Protein AF-A0A1V0N1K2-F1 (afdb_monomer)

Secondary structure (DSSP, 8-state):
--EEEEGGGS-HHHHHHHHHHHHHHHHHHHHHHT-S-GGGGHHHHHHHHHHHHHHTT-SS-EEEEETTEEEEESSTTS--

Solvent-accessible surface area (backbone atoms only — not comparable to full-atom values): 4743 Å² total; per-residue (Å²): 129,70,46,78,41,58,44,82,80,48,57,70,70,58,36,51,51,50,54,48,39,50,52,51,40,55,50,49,53,57,50,33,77,74,44,97,63,42,75,81,44,48,67,61,46,49,54,33,53,51,49,48,32,60,72,69,69,52,92,67,53,38,36,35,24,55,85,93,41,78,76,45,55,63,66,76,71,78,77,128

pLDDT: mean 90.25, std 12.75, range [33.41, 97.19]

Organism: NCBI:txid74969

Radius of gyration: 12.89 Å; Cα contacts (8 Å, |Δi|>4): 75; chains: 1; bounding box: 31×24×35 Å

Foldseek 3Di:
DAAEAELVPDPPVLSVQLLVLLVVLVVLVVCLVVDPCNVVCVVVNVVSLVSNCVSVVDPGWYFYDHVVRTSDGPVVPPDD

Sequence (80 aa):
MVKAFDINNFNERKQFEIRLQIALLHNTLKIKANSKNPDKYDEYIEERIEKIRALVDTTAKFTITDKDKVIYSSETIKNS

Mean predicted aligned error: 4.28 Å

Structure (mmCIF, N/CA/C/O backbone):
data_AF-A0A1V0N1K2-F1
#
_entry.id   AF-A0A1V0N1K2-F1
#
loop_
_atom_site.group_PDB
_atom_site.id
_atom_site.type_symbol
_atom_site.label_atom_id
_atom_site.label_alt_id
_atom_site.label_comp_id
_atom_site.label_asym_id
_atom_site.label_entity_id
_atom_site.label_seq_id
_atom_site.pdbx_PDB_ins_code
_atom_site.Cartn_x
_atom_site.Cartn_y
_atom_site.Cartn_z
_atom_site.occupancy
_atom_site.B_iso_or_equiv
_atom_site.auth_seq_id
_atom_site.auth_comp_id
_atom_site.auth_asym_id
_atom_site.auth_atom_id
_atom_site.pdbx_PDB_model_num
ATOM 1 N N . MET A 1 1 ? -13.480 -16.002 2.987 1.00 61.28 1 MET A N 1
ATOM 2 C CA . MET A 1 1 ? -13.992 -14.636 3.229 1.00 61.28 1 MET A CA 1
ATOM 3 C C . MET A 1 1 ? -12.870 -13.642 3.007 1.00 61.28 1 MET A C 1
ATOM 5 O O . MET A 1 1 ? -11.786 -13.857 3.537 1.00 61.28 1 MET A O 1
ATOM 9 N N . VAL A 1 2 ? -13.114 -12.601 2.214 1.00 80.31 2 VAL A N 1
ATOM 10 C CA . VAL A 1 2 ? -12.202 -11.458 2.072 1.00 80.31 2 VAL A CA 1
ATOM 11 C C . VAL A 1 2 ? -12.498 -10.500 3.226 1.00 80.31 2 VAL A C 1
ATOM 13 O O . VAL A 1 2 ? -13.656 -10.142 3.428 1.00 80.31 2 VAL A O 1
ATOM 16 N N . LYS A 1 3 ? -11.490 -10.138 4.025 1.00 89.31 3 LYS A N 1
ATOM 17 C CA . LYS A 1 3 ? -11.657 -9.138 5.090 1.00 89.31 3 LYS A CA 1
ATOM 18 C C . LYS A 1 3 ? -11.790 -7.746 4.472 1.00 89.31 3 LYS A C 1
ATOM 20 O O . LYS A 1 3 ? -11.037 -7.418 3.563 1.00 89.31 3 LYS A O 1
ATOM 25 N N . ALA A 1 4 ? -12.697 -6.923 4.978 1.00 92.25 4 ALA A N 1
ATOM 26 C CA . ALA A 1 4 ? -12.815 -5.529 4.565 1.00 92.25 4 ALA A CA 1
ATOM 27 C C . ALA A 1 4 ? -12.366 -4.620 5.712 1.00 92.25 4 ALA A C 1
ATOM 29 O O . ALA A 1 4 ? -12.808 -4.797 6.847 1.00 92.25 4 ALA A O 1
ATOM 30 N N . PHE A 1 5 ? -11.489 -3.665 5.412 1.00 94.44 5 PHE A N 1
ATOM 31 C CA . PHE A 1 5 ? -11.041 -2.644 6.354 1.00 94.44 5 PHE A CA 1
ATOM 32 C C . PHE A 1 5 ? -11.438 -1.263 5.835 1.00 94.44 5 PHE A C 1
ATOM 34 O O . PHE A 1 5 ? -11.003 -0.875 4.754 1.00 94.44 5 PHE A O 1
ATOM 41 N N . ASP A 1 6 ? -12.212 -0.508 6.612 1.00 94.81 6 ASP A N 1
ATOM 42 C CA . ASP A 1 6 ? -12.394 0.924 6.353 1.00 94.81 6 ASP A CA 1
ATOM 43 C C . ASP A 1 6 ? -11.182 1.678 6.901 1.00 94.81 6 ASP A C 1
ATOM 45 O O . ASP A 1 6 ? -10.850 1.572 8.086 1.00 94.81 6 ASP A O 1
ATOM 49 N N . ILE A 1 7 ? -10.508 2.433 6.037 1.00 95.75 7 ILE A N 1
ATOM 50 C CA . ILE A 1 7 ? -9.326 3.199 6.411 1.00 95.75 7 ILE A CA 1
ATOM 51 C C . ILE A 1 7 ? -9.637 4.233 7.494 1.00 95.75 7 ILE A C 1
ATOM 53 O O . ILE A 1 7 ? -8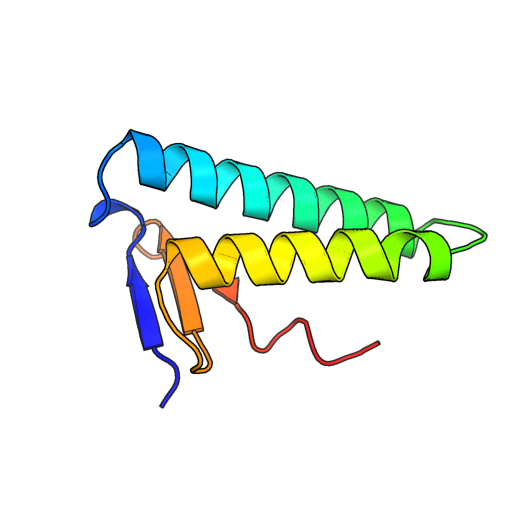.787 4.493 8.341 1.00 95.75 7 ILE A O 1
ATOM 57 N N . ASN A 1 8 ? -10.858 4.766 7.523 1.00 94.81 8 ASN A N 1
ATOM 58 C CA . ASN A 1 8 ? -11.268 5.789 8.482 1.00 94.81 8 ASN A CA 1
ATOM 59 C C . ASN A 1 8 ? -11.356 5.251 9.923 1.00 94.81 8 ASN A C 1
ATOM 61 O O . ASN A 1 8 ? -11.378 6.040 10.864 1.00 94.81 8 ASN A O 1
ATOM 65 N N . ASN A 1 9 ? -11.323 3.925 10.107 1.00 95.38 9 ASN A N 1
ATOM 66 C CA . ASN A 1 9 ? -11.296 3.279 11.422 1.00 95.38 9 ASN A CA 1
ATOM 67 C C . ASN A 1 9 ? -9.883 3.162 12.025 1.00 95.38 9 ASN A C 1
ATOM 69 O O . ASN A 1 9 ? -9.739 2.743 13.174 1.00 95.38 9 ASN A O 1
ATOM 73 N N . PHE A 1 10 ? -8.825 3.497 11.280 1.00 95.31 10 PHE A N 1
ATOM 74 C CA . PHE A 1 10 ? -7.460 3.539 11.814 1.00 95.31 10 PHE A CA 1
ATOM 75 C C . PHE A 1 10 ? -7.118 4.919 12.389 1.00 95.31 10 PHE A C 1
ATOM 77 O O . PHE A 1 10 ? -7.737 5.920 12.041 1.00 95.31 10 PHE A O 1
ATOM 84 N N . ASN A 1 11 ? -6.084 5.001 13.232 1.00 96.44 11 ASN A N 1
ATOM 85 C CA . ASN A 1 11 ? -5.542 6.294 13.661 1.00 96.44 11 ASN A CA 1
ATOM 86 C C . ASN A 1 11 ? -4.894 7.050 12.485 1.00 96.44 11 ASN A C 1
ATOM 88 O O . ASN A 1 11 ? -4.428 6.431 11.529 1.00 96.44 11 ASN A O 1
ATOM 92 N N . GLU A 1 12 ? -4.827 8.380 12.572 1.00 95.94 12 GLU A N 1
ATOM 93 C CA . GLU A 1 12 ? -4.353 9.260 11.491 1.00 95.94 12 GLU A CA 1
ATOM 94 C C . GLU A 1 12 ? -2.979 8.856 10.937 1.00 95.94 12 GLU A C 1
ATOM 96 O O . GLU A 1 12 ? -2.781 8.787 9.721 1.00 95.94 12 GLU A O 1
ATOM 101 N N . ARG A 1 13 ? -2.038 8.501 11.820 1.00 95.88 13 ARG A N 1
ATOM 102 C CA . ARG A 1 13 ? -0.700 8.061 11.413 1.00 95.88 13 ARG A CA 1
ATOM 103 C C . ARG A 1 13 ? -0.765 6.821 10.522 1.00 95.88 13 ARG A C 1
ATOM 105 O O . ARG A 1 13 ? -0.144 6.781 9.461 1.00 95.88 13 ARG A O 1
ATOM 112 N N . LYS A 1 14 ? -1.542 5.827 10.939 1.00 96.19 14 LYS A N 1
ATOM 113 C CA . LYS A 1 14 ? -1.739 4.571 10.219 1.00 96.19 14 LYS A CA 1
ATOM 114 C C . LYS A 1 14 ? -2.534 4.778 8.928 1.00 96.19 14 LYS A C 1
ATOM 116 O O . LYS A 1 14 ? -2.200 4.169 7.916 1.00 96.19 14 LYS A O 1
ATOM 121 N N . GLN A 1 15 ? -3.522 5.677 8.921 1.00 96.62 15 GLN A N 1
ATOM 122 C CA . GLN A 1 15 ? -4.224 6.078 7.697 1.00 96.62 15 GLN A CA 1
ATOM 123 C C . GLN A 1 15 ? -3.254 6.638 6.656 1.00 96.62 15 GLN A C 1
ATOM 125 O O . GLN A 1 15 ? -3.267 6.211 5.500 1.00 96.62 15 GLN A O 1
ATOM 130 N N . PHE A 1 16 ? -2.395 7.572 7.070 1.00 96.88 16 PHE A N 1
ATOM 131 C CA . PHE A 1 16 ? -1.386 8.165 6.201 1.00 96.88 16 PHE A CA 1
ATOM 132 C C . PHE A 1 16 ? -0.431 7.107 5.640 1.00 96.88 16 PHE A C 1
ATOM 134 O O . PHE A 1 16 ? -0.225 7.047 4.429 1.00 96.88 16 PHE A O 1
ATOM 141 N N . GLU A 1 17 ? 0.118 6.242 6.497 1.00 97.19 17 GLU A N 1
ATOM 142 C CA . GLU A 1 17 ? 1.047 5.189 6.074 1.00 97.19 17 GLU A CA 1
ATOM 143 C C . GLU A 1 17 ? 0.411 4.225 5.068 1.00 97.19 17 GLU A C 1
ATOM 145 O O . GLU A 1 17 ? 1.021 3.934 4.039 1.00 97.19 17 GLU A O 1
ATOM 150 N N . ILE A 1 18 ? -0.829 3.784 5.305 1.00 96.50 18 ILE A N 1
ATOM 151 C CA . ILE A 1 18 ? -1.562 2.912 4.378 1.00 96.50 18 ILE A CA 1
ATOM 152 C C . ILE A 1 18 ? -1.744 3.603 3.019 1.00 96.50 18 ILE A C 1
ATOM 154 O O . ILE A 1 18 ? -1.413 3.019 1.985 1.00 96.50 18 ILE A O 1
ATOM 158 N N . ARG A 1 19 ? -2.218 4.857 3.002 1.00 96.50 19 ARG A N 1
ATOM 159 C CA . ARG A 1 19 ? -2.402 5.627 1.756 1.00 96.50 19 ARG A CA 1
ATOM 160 C C . ARG A 1 19 ? -1.085 5.807 1.007 1.00 96.50 19 ARG A C 1
ATOM 162 O O . ARG A 1 19 ? -1.062 5.661 -0.213 1.00 96.50 19 ARG A O 1
ATOM 169 N N . LEU A 1 20 ? 0.002 6.079 1.729 1.00 97.06 20 LEU A N 1
ATOM 170 C CA . LEU A 1 20 ? 1.337 6.223 1.160 1.00 97.06 20 LEU A CA 1
ATOM 171 C C . LEU A 1 20 ? 1.798 4.926 0.486 1.00 97.06 20 LEU A C 1
ATOM 173 O O . LEU A 1 20 ? 2.203 4.963 -0.674 1.00 97.06 20 LEU A O 1
ATOM 177 N N . GLN A 1 21 ? 1.707 3.780 1.169 1.00 96.94 21 GLN A N 1
ATOM 178 C CA . GLN A 1 21 ? 2.132 2.503 0.583 1.00 96.94 21 GLN A CA 1
ATOM 179 C C . GLN A 1 21 ? 1.293 2.130 -0.649 1.00 96.94 21 GLN A C 1
ATOM 181 O O . GLN A 1 21 ? 1.853 1.697 -1.655 1.00 96.94 21 GLN A O 1
ATOM 186 N N . ILE A 1 22 ? -0.025 2.363 -0.614 1.00 96.12 22 ILE A N 1
ATOM 187 C CA . ILE A 1 22 ? -0.914 2.142 -1.767 1.00 96.12 22 ILE A CA 1
A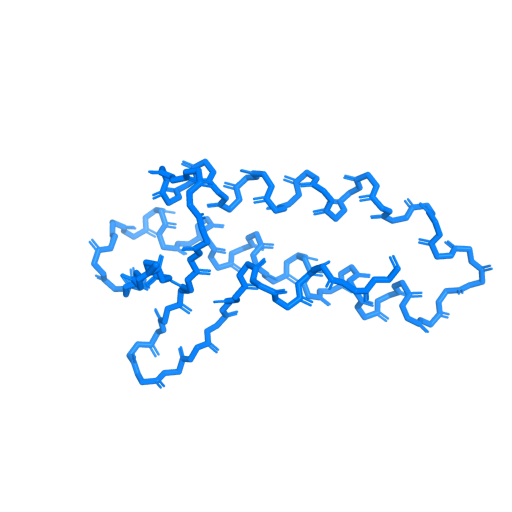TOM 188 C C . ILE A 1 22 ? -0.530 3.053 -2.942 1.00 96.12 22 ILE A C 1
ATOM 190 O O . ILE A 1 22 ? -0.451 2.595 -4.081 1.00 96.12 22 ILE A O 1
ATOM 194 N N . ALA A 1 23 ? -0.262 4.337 -2.686 1.00 96.25 23 ALA A N 1
ATOM 195 C CA . ALA A 1 23 ? 0.131 5.285 -3.727 1.00 96.25 23 ALA A CA 1
ATOM 196 C C . ALA A 1 23 ? 1.467 4.899 -4.381 1.00 96.25 23 ALA A C 1
ATOM 198 O O . ALA A 1 23 ? 1.572 4.917 -5.609 1.00 96.25 23 ALA A O 1
ATOM 199 N N . LEU A 1 24 ? 2.459 4.501 -3.577 1.00 96.25 24 LEU A N 1
ATOM 200 C CA . LEU A 1 24 ? 3.751 4.011 -4.064 1.00 96.25 24 LEU A CA 1
ATOM 201 C C . LEU A 1 24 ? 3.582 2.755 -4.920 1.00 96.25 24 LEU A C 1
ATOM 203 O O . LEU A 1 24 ? 4.119 2.696 -6.022 1.00 96.25 24 LEU A O 1
ATOM 207 N N . LEU A 1 25 ? 2.787 1.790 -4.454 1.00 95.81 25 LEU A N 1
ATOM 208 C CA . LEU A 1 25 ? 2.490 0.570 -5.199 1.00 95.81 25 LEU A CA 1
ATOM 209 C C . LEU A 1 25 ? 1.836 0.879 -6.553 1.00 95.81 25 LEU A C 1
ATOM 211 O O . LEU A 1 25 ? 2.312 0.415 -7.586 1.00 95.81 25 LEU A O 1
ATOM 215 N N . HIS A 1 26 ? 0.778 1.694 -6.572 1.00 94.88 26 HIS A N 1
ATOM 216 C CA . HIS A 1 26 ? 0.102 2.072 -7.815 1.00 94.88 26 HIS A CA 1
ATOM 217 C C . HIS A 1 26 ? 1.030 2.810 -8.782 1.00 94.88 26 HIS A C 1
ATOM 219 O O . HIS A 1 26 ? 0.946 2.597 -9.992 1.00 94.88 26 HIS A O 1
ATOM 225 N N . ASN A 1 27 ? 1.914 3.668 -8.271 1.00 95.44 27 ASN A N 1
ATOM 226 C CA . ASN A 1 27 ? 2.899 4.346 -9.101 1.00 95.44 27 ASN A CA 1
ATOM 227 C C . ASN A 1 27 ? 3.882 3.344 -9.72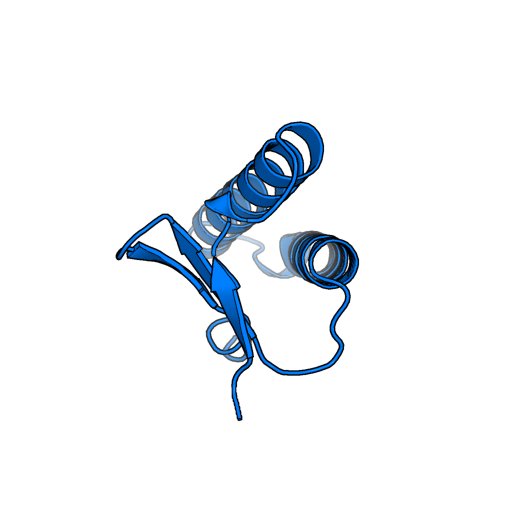3 1.00 95.44 27 ASN A C 1
ATOM 229 O O . ASN A 1 27 ? 4.084 3.355 -10.935 1.00 95.44 27 ASN A O 1
ATOM 233 N N . THR A 1 28 ? 4.428 2.427 -8.923 1.00 94.25 28 THR A N 1
ATOM 234 C CA . THR A 1 28 ? 5.345 1.394 -9.415 1.00 94.25 28 THR A CA 1
ATOM 235 C C . THR A 1 28 ? 4.684 0.480 -10.442 1.00 94.25 28 THR A C 1
ATOM 237 O O . THR A 1 28 ? 5.288 0.213 -11.474 1.00 94.25 28 THR A O 1
ATOM 240 N N . LEU A 1 29 ? 3.431 0.065 -10.234 1.00 93.31 29 LEU A N 1
ATOM 241 C CA . LEU A 1 29 ? 2.686 -0.736 -11.213 1.00 93.31 29 LEU A CA 1
ATOM 242 C C . LEU A 1 29 ? 2.504 0.006 -12.547 1.00 93.31 29 LEU A C 1
ATOM 244 O O . LEU A 1 29 ? 2.692 -0.581 -13.611 1.00 93.31 29 LEU A O 1
ATOM 248 N N . LYS A 1 30 ? 2.205 1.313 -12.506 1.00 94.62 30 LYS A N 1
ATOM 249 C CA . LYS A 1 30 ? 2.118 2.151 -13.715 1.00 94.62 30 LYS A CA 1
ATOM 250 C C . LYS A 1 30 ? 3.458 2.270 -14.440 1.00 94.62 30 LYS A C 1
ATOM 252 O O . LYS A 1 30 ? 3.487 2.226 -15.669 1.00 94.62 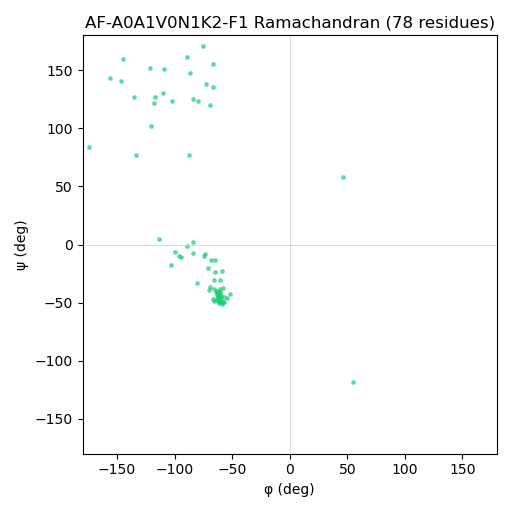30 LYS A O 1
ATOM 257 N N . ILE A 1 31 ? 4.555 2.421 -13.697 1.00 94.19 31 ILE A N 1
ATOM 258 C CA . ILE A 1 31 ? 5.909 2.477 -14.265 1.00 94.19 31 ILE A CA 1
ATOM 259 C C . ILE A 1 31 ? 6.276 1.121 -14.880 1.00 94.19 31 ILE A C 1
ATOM 261 O O . ILE A 1 31 ? 6.711 1.083 -16.029 1.00 94.19 31 ILE A O 1
ATOM 265 N N . LYS A 1 32 ? 6.040 0.014 -14.161 1.00 93.69 32 LYS A N 1
ATOM 266 C CA . LYS A 1 32 ? 6.288 -1.358 -14.627 1.00 93.69 32 LYS A CA 1
ATOM 267 C C . LYS A 1 32 ? 5.583 -1.626 -15.957 1.00 93.69 32 LYS A C 1
ATOM 269 O O . LYS A 1 32 ? 6.228 -2.103 -16.883 1.00 93.69 32 LYS A O 1
ATOM 274 N N . ALA A 1 33 ? 4.310 -1.241 -16.078 1.00 93.44 33 ALA A N 1
ATOM 275 C 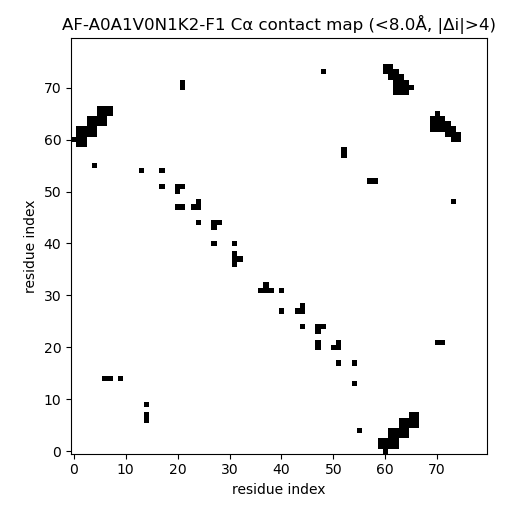CA . ALA A 1 33 ? 3.511 -1.436 -17.291 1.00 93.44 33 ALA A CA 1
ATOM 276 C C . ALA A 1 33 ? 4.091 -0.763 -18.551 1.00 93.44 33 ALA A C 1
ATOM 278 O O . ALA A 1 33 ? 3.779 -1.182 -19.660 1.00 93.44 33 ALA A O 1
ATOM 279 N N . ASN A 1 34 ? 4.933 0.265 -18.394 1.00 93.69 34 ASN A N 1
ATOM 280 C CA . ASN A 1 34 ? 5.548 1.007 -19.499 1.00 93.69 34 ASN A CA 1
ATOM 281 C C . ASN A 1 34 ? 7.076 0.824 -19.569 1.00 93.69 34 ASN A C 1
ATOM 283 O O . ASN A 1 34 ? 7.748 1.492 -20.358 1.00 93.69 34 ASN A O 1
ATOM 287 N N . SER A 1 35 ? 7.654 -0.034 -18.725 1.00 92.50 35 SER A N 1
ATOM 288 C CA . SER A 1 35 ? 9.102 -0.206 -18.642 1.00 92.50 35 SER A CA 1
ATOM 289 C C . SER A 1 35 ? 9.613 -1.232 -19.648 1.00 92.50 35 SER A C 1
ATOM 291 O O . SER A 1 35 ? 8.971 -2.240 -19.922 1.00 92.50 35 SER A O 1
ATOM 293 N N . LYS A 1 36 ? 10.838 -1.014 -20.137 1.00 93.56 36 LYS A N 1
ATOM 294 C CA . LYS A 1 36 ? 11.577 -2.002 -20.939 1.00 93.56 36 LYS A CA 1
ATOM 295 C C . LYS A 1 36 ? 12.068 -3.198 -20.114 1.00 93.56 36 LYS A C 1
ATOM 297 O O . LYS A 1 36 ? 12.400 -4.219 -20.694 1.00 93.56 36 LYS A O 1
ATOM 302 N N . ASN A 1 37 ? 12.156 -3.050 -18.789 1.00 93.44 37 ASN A N 1
ATOM 303 C CA . ASN A 1 37 ? 12.609 -4.087 -17.858 1.00 93.44 37 ASN A CA 1
ATOM 304 C C . ASN A 1 37 ? 11.636 -4.162 -16.664 1.00 93.44 37 ASN A C 1
ATOM 306 O O . ASN A 1 37 ? 11.936 -3.596 -15.608 1.00 93.44 37 ASN A O 1
ATOM 310 N N . PRO A 1 38 ? 10.453 -4.775 -16.834 1.00 89.44 38 PRO A N 1
ATOM 311 C CA . PRO A 1 38 ? 9.405 -4.801 -15.812 1.00 89.44 38 PRO A CA 1
ATOM 312 C C . PRO A 1 38 ? 9.791 -5.597 -14.554 1.00 89.44 38 PRO A C 1
ATOM 314 O O . PRO A 1 38 ? 9.382 -5.223 -13.458 1.00 89.44 38 PRO A O 1
ATOM 317 N N . ASP A 1 39 ? 10.626 -6.625 -14.689 1.00 92.50 39 ASP A N 1
ATOM 318 C CA . ASP A 1 39 ? 10.982 -7.539 -13.589 1.00 92.50 39 ASP A CA 1
ATOM 319 C C . ASP A 1 39 ? 11.760 -6.838 -12.462 1.00 92.50 39 ASP A C 1
ATOM 321 O O . ASP A 1 39 ? 11.721 -7.233 -11.301 1.00 92.50 39 ASP A O 1
ATOM 325 N N . LYS A 1 40 ? 12.427 -5.717 -12.772 1.00 93.06 40 LYS A N 1
ATOM 326 C CA . LYS A 1 40 ? 13.180 -4.920 -11.785 1.00 93.06 40 LYS A CA 1
ATOM 327 C C . LYS A 1 40 ? 12.301 -4.287 -10.704 1.00 93.06 40 LYS A C 1
ATOM 329 O O . LYS A 1 40 ? 12.830 -3.754 -9.733 1.00 93.06 40 LYS A O 1
ATOM 334 N N . TYR A 1 41 ? 10.984 -4.273 -10.897 1.00 93.69 41 TYR A N 1
ATOM 335 C CA . TYR A 1 41 ? 10.041 -3.681 -9.955 1.00 93.69 41 TYR A CA 1
ATOM 336 C C . TYR A 1 41 ? 9.364 -4.716 -9.056 1.00 93.69 41 TYR A C 1
ATOM 338 O O . TYR A 1 41 ? 8.650 -4.307 -8.143 1.00 93.69 41 TYR A O 1
ATOM 346 N N . ASP A 1 42 ? 9.575 -6.012 -9.291 1.00 92.06 42 ASP A N 1
ATOM 347 C CA . ASP A 1 42 ? 8.838 -7.080 -8.609 1.00 92.06 42 ASP A CA 1
ATOM 348 C C . ASP A 1 42 ? 9.139 -7.116 -7.117 1.00 92.06 42 ASP A C 1
ATOM 350 O O . ASP A 1 42 ? 8.214 -7.021 -6.315 1.00 92.06 42 ASP A O 1
ATOM 354 N N . GLU A 1 43 ? 10.419 -7.088 -6.744 1.00 94.12 43 GLU A N 1
ATOM 355 C CA . GLU A 1 43 ? 10.844 -7.012 -5.342 1.00 94.12 43 GLU A CA 1
ATOM 356 C C . GLU A 1 43 ? 10.248 -5.779 -4.643 1.00 94.12 43 GLU A C 1
ATOM 358 O O . GLU A 1 43 ? 9.657 -5.872 -3.569 1.00 94.12 43 GLU A O 1
ATOM 363 N N . TYR A 1 44 ? 10.295 -4.610 -5.295 1.00 93.81 44 TYR A N 1
ATOM 364 C CA . TYR A 1 44 ? 9.704 -3.394 -4.734 1.00 93.81 44 TYR A CA 1
ATOM 365 C C . TYR A 1 44 ? 8.185 -3.522 -4.562 1.00 93.81 44 TYR A C 1
ATOM 367 O O . TYR A 1 44 ? 7.637 -3.043 -3.570 1.00 93.81 44 TYR A O 1
ATOM 375 N N . ILE A 1 45 ? 7.485 -4.128 -5.525 1.00 94.00 45 ILE A N 1
ATOM 376 C CA . ILE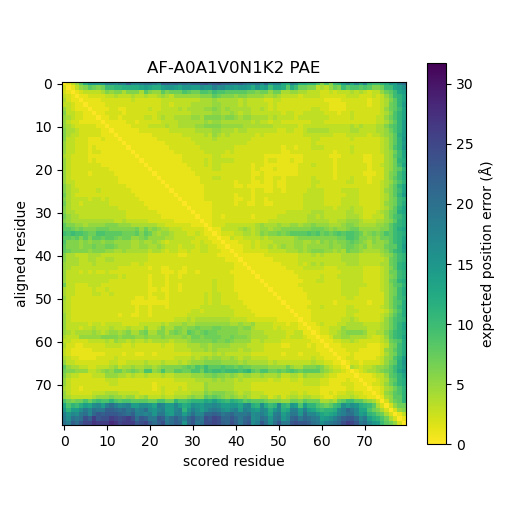 A 1 45 ? 6.038 -4.368 -5.461 1.00 94.00 45 ILE A CA 1
ATOM 377 C C . ILE A 1 45 ? 5.713 -5.292 -4.285 1.00 94.00 45 ILE A C 1
ATOM 379 O O . ILE A 1 45 ? 4.841 -4.950 -3.480 1.00 94.00 45 ILE A O 1
ATOM 383 N N . GLU A 1 46 ? 6.431 -6.407 -4.155 1.00 93.56 46 GLU A N 1
ATOM 384 C CA . GLU A 1 46 ? 6.274 -7.370 -3.064 1.00 93.56 46 GLU A CA 1
ATOM 385 C C . GLU A 1 46 ? 6.461 -6.698 -1.702 1.00 93.56 46 GLU A C 1
ATOM 387 O O . GLU A 1 46 ? 5.558 -6.755 -0.864 1.00 93.56 46 GLU A O 1
ATOM 392 N N . GLU A 1 47 ? 7.535 -5.924 -1.516 1.00 94.81 47 GLU A N 1
ATOM 393 C CA . GLU A 1 47 ? 7.754 -5.195 -0.267 1.00 94.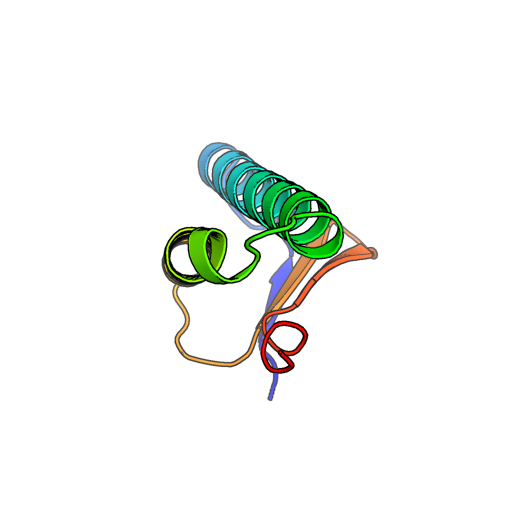81 47 GLU A CA 1
ATOM 394 C C . GLU A 1 47 ? 6.601 -4.233 0.077 1.00 94.81 47 GLU A C 1
ATOM 396 O O . GLU A 1 47 ? 6.293 -4.003 1.251 1.00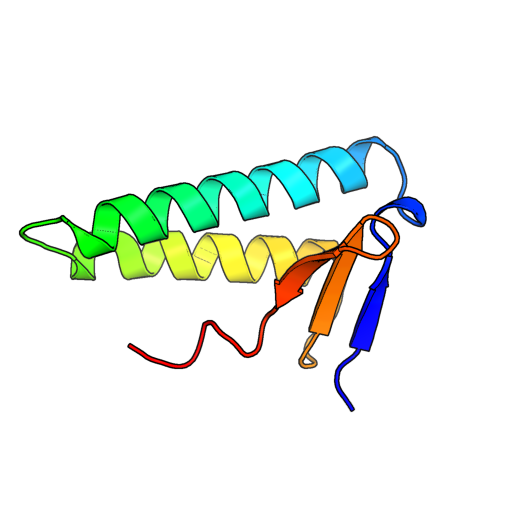 94.81 47 GLU A O 1
ATOM 401 N N . ARG A 1 48 ? 5.988 -3.566 -0.917 1.00 95.12 48 ARG A N 1
ATOM 402 C CA . ARG A 1 48 ? 4.856 -2.655 -0.650 1.00 95.12 48 ARG A CA 1
ATOM 403 C C . ARG A 1 48 ? 3.613 -3.433 -0.234 1.00 95.12 48 ARG A C 1
ATOM 405 O O . ARG A 1 48 ? 2.923 -2.994 0.685 1.00 95.12 48 ARG A O 1
ATOM 412 N N . ILE A 1 49 ? 3.350 -4.585 -0.848 1.00 93.94 49 ILE A N 1
ATOM 413 C CA . ILE A 1 49 ? 2.240 -5.469 -0.466 1.00 93.94 49 ILE A CA 1
ATOM 414 C C . ILE A 1 49 ? 2.425 -5.968 0.967 1.00 93.94 49 ILE A C 1
ATOM 416 O O . ILE A 1 49 ? 1.480 -5.914 1.758 1.00 93.94 49 ILE A O 1
ATOM 420 N N . GLU A 1 50 ? 3.632 -6.407 1.322 1.00 94.25 50 GLU A N 1
ATOM 421 C CA . GLU A 1 50 ? 3.956 -6.868 2.673 1.00 94.25 50 GLU A CA 1
ATOM 422 C C . GLU A 1 50 ? 3.792 -5.762 3.714 1.00 94.25 50 GLU A C 1
ATOM 424 O O . GLU A 1 50 ? 3.170 -5.983 4.753 1.00 94.25 50 GLU A O 1
ATOM 429 N N . LYS A 1 51 ? 4.246 -4.538 3.418 1.00 95.75 51 LYS A N 1
ATOM 430 C CA . LYS A 1 51 ? 4.031 -3.384 4.306 1.00 95.75 51 LYS A CA 1
ATOM 431 C C . LYS A 1 51 ? 2.550 -3.077 4.507 1.00 95.75 51 LYS A C 1
ATOM 433 O O . LYS A 1 51 ? 2.127 -2.880 5.642 1.00 95.75 51 LYS A O 1
ATOM 438 N N . ILE A 1 52 ? 1.744 -3.068 3.440 1.00 95.44 52 ILE A N 1
ATOM 439 C CA . ILE A 1 52 ? 0.288 -2.860 3.556 1.00 95.44 52 ILE A CA 1
ATOM 440 C C . ILE A 1 52 ? -0.325 -3.964 4.422 1.00 95.44 52 ILE A C 1
ATOM 442 O O . ILE A 1 52 ? -1.129 -3.677 5.306 1.00 95.44 52 ILE A O 1
ATOM 446 N N . ARG A 1 53 ? 0.086 -5.216 4.205 1.00 94.69 53 ARG A N 1
ATOM 447 C CA . ARG A 1 53 ? -0.371 -6.379 4.966 1.00 94.69 53 ARG A CA 1
ATOM 448 C C . ARG A 1 53 ? -0.032 -6.279 6.456 1.00 94.69 53 ARG A C 1
ATOM 450 O O . ARG A 1 53 ? -0.897 -6.561 7.282 1.00 94.69 53 ARG A O 1
ATOM 457 N N . ALA A 1 54 ? 1.188 -5.864 6.787 1.00 95.25 54 ALA A N 1
ATOM 458 C CA . ALA A 1 54 ? 1.630 -5.666 8.163 1.00 95.25 54 ALA A CA 1
ATOM 459 C C . ALA A 1 54 ? 0.859 -4.522 8.837 1.00 95.25 54 ALA A C 1
ATOM 461 O O . ALA A 1 54 ? 0.452 -4.641 9.989 1.00 95.25 54 ALA A O 1
ATOM 462 N N . LEU A 1 55 ? 0.573 -3.444 8.097 1.00 95.06 55 LEU A N 1
ATOM 463 C CA . LEU A 1 55 ? -0.245 -2.341 8.596 1.00 95.06 55 LEU A CA 1
ATOM 464 C C . LEU A 1 55 ? -1.661 -2.812 8.945 1.00 95.06 55 LEU A C 1
ATOM 466 O O . LEU A 1 55 ? -2.156 -2.476 10.014 1.00 95.06 55 LEU A O 1
ATOM 470 N N . VAL A 1 56 ? -2.325 -3.614 8.114 1.00 94.38 56 VAL A N 1
ATOM 471 C CA . VAL A 1 56 ? -3.684 -4.110 8.423 1.00 94.38 56 VAL A CA 1
ATOM 472 C C . VAL A 1 56 ? -3.716 -5.366 9.306 1.00 94.38 56 VAL A C 1
ATOM 474 O O . VAL A 1 56 ? -4.801 -5.866 9.591 1.00 94.38 56 VAL A O 1
ATOM 477 N N . ASP A 1 57 ? -2.550 -5.858 9.733 1.00 93.88 57 ASP A N 1
ATOM 478 C CA . ASP A 1 57 ? -2.364 -7.040 10.583 1.00 93.88 57 ASP A CA 1
ATOM 479 C C . ASP A 1 57 ? -3.204 -8.248 10.135 1.00 93.88 57 ASP A C 1
ATOM 481 O O . ASP A 1 57 ? -4.082 -8.765 10.835 1.00 93.88 57 ASP A O 1
ATOM 485 N N . THR A 1 58 ? -3.008 -8.681 8.887 1.00 90.69 58 THR A N 1
ATOM 486 C CA . THR A 1 58 ? -3.719 -9.865 8.407 1.00 90.69 58 THR A CA 1
ATOM 487 C C . THR A 1 58 ? -2.943 -10.715 7.416 1.00 90.69 58 THR A C 1
ATOM 489 O O . THR A 1 58 ? -2.315 -10.226 6.491 1.00 90.69 58 THR A O 1
ATOM 492 N N . THR A 1 59 ? -3.055 -12.034 7.534 1.00 86.94 59 THR A N 1
ATOM 493 C CA . THR A 1 59 ? -2.537 -13.000 6.550 1.00 86.94 59 THR A CA 1
ATOM 494 C C . THR A 1 59 ? -3.597 -13.433 5.529 1.00 86.94 59 THR A C 1
ATOM 496 O O . THR A 1 59 ? -3.271 -14.011 4.495 1.00 86.94 59 THR A O 1
ATOM 499 N N . ALA A 1 60 ? -4.871 -13.095 5.760 1.00 88.81 60 ALA A N 1
ATOM 500 C CA . ALA A 1 60 ? -5.970 -13.401 4.848 1.00 88.81 60 ALA A CA 1
ATOM 501 C C . ALA A 1 60 ? -5.977 -12.476 3.617 1.00 88.81 60 ALA A C 1
ATOM 503 O O . ALA A 1 60 ? -5.248 -11.487 3.547 1.00 88.81 60 ALA A O 1
ATOM 504 N N . LYS A 1 61 ? -6.823 -12.794 2.634 1.00 90.88 61 LYS A N 1
ATOM 505 C CA . LYS A 1 61 ? -7.206 -11.848 1.578 1.00 90.88 61 LYS A CA 1
ATOM 506 C C . LYS A 1 61 ? -8.023 -10.710 2.191 1.00 90.88 61 LYS A C 1
ATOM 508 O O . LYS A 1 61 ? -8.922 -10.962 2.996 1.00 90.88 61 LYS A O 1
ATOM 513 N N . PHE A 1 62 ? -7.723 -9.481 1.796 1.00 93.69 62 PHE A N 1
ATOM 514 C CA . PHE A 1 62 ? -8.391 -8.277 2.269 1.00 93.69 62 PHE A CA 1
ATOM 515 C C . PHE A 1 62 ? -8.541 -7.180 1.207 1.00 93.69 62 PHE A C 1
ATOM 517 O O . PHE A 1 62 ? -7.792 -7.139 0.222 1.00 93.69 62 PHE A O 1
ATOM 524 N N . THR A 1 63 ? -9.481 -6.274 1.460 1.00 95.12 63 THR A N 1
ATOM 525 C CA . THR A 1 63 ? -9.671 -4.994 0.774 1.00 95.12 63 THR A CA 1
ATOM 526 C C . THR A 1 63 ? -9.581 -3.843 1.770 1.00 95.12 63 THR A C 1
ATOM 528 O O . THR A 1 63 ? -9.873 -4.005 2.958 1.00 95.12 63 THR A O 1
ATOM 531 N N . ILE A 1 64 ? -9.161 -2.676 1.282 1.00 95.44 64 ILE A N 1
ATOM 532 C CA . ILE A 1 64 ? -9.187 -1.425 2.041 1.00 95.44 64 ILE A CA 1
ATOM 533 C C . ILE A 1 64 ? -10.125 -0.463 1.320 1.00 95.44 64 ILE A C 1
ATOM 535 O O . ILE A 1 64 ? -9.964 -0.221 0.117 1.00 95.44 64 ILE A O 1
ATOM 539 N N . THR A 1 65 ? -11.095 0.072 2.052 1.00 96.12 65 THR A N 1
ATOM 540 C CA . THR A 1 65 ? -12.047 1.070 1.569 1.00 96.12 65 THR A CA 1
ATOM 541 C C . THR A 1 65 ? -11.773 2.430 2.192 1.00 96.12 65 THR A C 1
ATOM 543 O O . THR A 1 65 ? -11.251 2.541 3.297 1.00 96.12 65 THR A O 1
ATOM 546 N N . ASP A 1 66 ? -12.113 3.474 1.454 1.00 92.88 66 ASP A N 1
ATOM 547 C CA . ASP A 1 66 ? -12.236 4.837 1.941 1.00 92.88 66 ASP A CA 1
ATOM 548 C C . ASP A 1 66 ? -13.673 5.279 1.683 1.00 92.88 66 ASP A C 1
ATOM 550 O O . ASP A 1 66 ? -14.044 5.550 0.535 1.00 92.88 66 ASP A O 1
ATOM 554 N N . LYS A 1 67 ? -14.494 5.259 2.742 1.00 88.94 67 LYS A N 1
ATOM 555 C CA . LYS A 1 67 ? -15.957 5.352 2.641 1.00 88.94 67 LYS A CA 1
ATOM 556 C C . LYS A 1 67 ? -16.476 4.248 1.706 1.00 88.94 67 LYS A C 1
ATOM 558 O O . LYS A 1 67 ? -16.211 3.071 1.942 1.00 88.94 67 LYS A O 1
ATOM 563 N N . ASP A 1 68 ? -17.113 4.622 0.600 1.00 88.44 68 ASP A N 1
ATOM 564 C CA . ASP A 1 68 ? -17.692 3.695 -0.378 1.00 88.44 68 ASP A CA 1
ATOM 565 C C . ASP A 1 68 ? -16.712 3.274 -1.488 1.00 88.44 68 ASP A C 1
ATOM 567 O O . ASP A 1 68 ? -17.060 2.498 -2.380 1.00 88.44 68 ASP A O 1
ATOM 571 N N . LYS A 1 69 ? -15.474 3.785 -1.477 1.00 93.00 69 LYS A N 1
ATOM 572 C CA . LYS A 1 69 ? -14.494 3.532 -2.537 1.00 93.00 69 LYS A CA 1
ATOM 573 C C . LYS A 1 69 ? -13.465 2.496 -2.108 1.00 93.00 69 LYS A C 1
ATOM 575 O O . LYS A 1 69 ? -12.716 2.716 -1.163 1.00 93.00 69 LYS A O 1
ATOM 580 N N . VAL A 1 70 ? -13.328 1.409 -2.866 1.00 93.38 70 VAL A N 1
ATOM 581 C CA . VAL A 1 70 ? -12.184 0.496 -2.718 1.00 93.38 70 VAL A CA 1
ATOM 582 C C . VAL A 1 70 ? -10.918 1.207 -3.195 1.00 93.38 70 VAL A C 1
ATOM 584 O O . VAL A 1 70 ? -10.824 1.618 -4.352 1.00 93.38 70 VAL A O 1
ATOM 587 N N . ILE A 1 71 ? -9.941 1.355 -2.301 1.00 94.62 71 ILE A N 1
ATOM 588 C CA . ILE A 1 71 ? -8.640 1.966 -2.610 1.00 94.62 71 ILE A CA 1
ATOM 589 C C . ILE A 1 71 ? -7.529 0.928 -2.778 1.00 94.62 71 ILE A C 1
ATOM 591 O O . ILE A 1 71 ? -6.502 1.239 -3.374 1.00 94.62 71 ILE A O 1
ATOM 595 N N . TYR A 1 72 ? -7.735 -0.298 -2.287 1.00 94.75 72 TYR A N 1
ATOM 596 C CA . TYR A 1 72 ? -6.802 -1.410 -2.445 1.00 94.75 72 TYR A CA 1
ATOM 597 C C . TYR A 1 72 ? -7.514 -2.762 -2.332 1.00 94.75 72 TYR A C 1
ATOM 599 O O . TYR A 1 72 ? -8.407 -2.936 -1.501 1.00 94.75 72 TYR A O 1
ATOM 607 N N . SER A 1 73 ? -7.072 -3.736 -3.128 1.00 93.06 73 SER A N 1
ATOM 608 C CA . SER A 1 73 ? -7.473 -5.139 -3.017 1.00 93.06 73 SER A CA 1
ATOM 609 C C . SER A 1 73 ? -6.250 -6.041 -3.138 1.00 93.06 73 SER A C 1
ATOM 611 O O . SER A 1 73 ? -5.499 -5.959 -4.107 1.00 93.06 73 SER A O 1
ATOM 613 N N . SER A 1 74 ? -6.072 -6.935 -2.166 1.00 88.31 74 SER A N 1
ATOM 614 C CA . SER A 1 74 ? -4.998 -7.940 -2.196 1.00 88.31 74 SER A CA 1
ATOM 615 C C . SER A 1 74 ? -5.257 -9.091 -3.176 1.00 88.31 74 SER A C 1
ATOM 617 O O . SER A 1 74 ? -4.361 -9.898 -3.411 1.00 88.31 74 SER A O 1
ATOM 619 N N . GLU A 1 75 ? -6.462 -9.197 -3.747 1.00 79.25 75 GLU A N 1
ATOM 620 C CA . GLU A 1 75 ? -6.772 -10.226 -4.749 1.00 79.25 75 GLU A CA 1
ATOM 621 C C . GLU A 1 75 ? -6.268 -9.850 -6.141 1.00 79.25 75 GLU A C 1
ATOM 623 O O . GLU A 1 75 ? -5.829 -10.721 -6.885 1.00 79.25 75 GLU A O 1
ATOM 628 N N . THR A 1 76 ? -6.274 -8.559 -6.474 1.00 62.62 76 THR A N 1
ATOM 629 C CA . THR A 1 76 ? -5.968 -8.071 -7.825 1.00 62.62 76 THR A CA 1
ATOM 630 C C . THR A 1 76 ? -4.479 -8.150 -8.176 1.00 62.62 76 THR A C 1
ATOM 632 O O . THR A 1 76 ? -4.115 -7.912 -9.320 1.00 62.62 76 THR A O 1
ATOM 635 N N . ILE A 1 77 ? -3.609 -8.484 -7.217 1.00 59.06 77 ILE A N 1
ATOM 636 C CA . ILE A 1 77 ? -2.151 -8.479 -7.419 1.00 59.06 77 ILE A CA 1
ATOM 637 C C . ILE A 1 77 ? -1.605 -9.871 -7.778 1.00 59.06 77 ILE A C 1
ATOM 639 O O . ILE A 1 77 ? -0.473 -9.999 -8.228 1.00 59.06 77 ILE A O 1
ATOM 643 N N . LYS A 1 78 ? -2.426 -10.925 -7.678 1.00 40.91 78 LYS A N 1
ATOM 644 C CA . LYS A 1 78 ? -2.109 -12.229 -8.273 1.00 40.91 78 LYS A CA 1
ATOM 645 C C . LYS A 1 78 ? -2.605 -12.254 -9.714 1.00 40.91 78 LYS A C 1
ATOM 647 O O . LYS A 1 78 ? -3.673 -12.799 -9.946 1.00 40.91 78 LYS A O 1
ATOM 652 N N . ASN A 1 79 ? -1.896 -11.606 -10.632 1.00 33.41 79 ASN A N 1
ATOM 653 C CA . ASN A 1 79 ? -1.907 -11.920 -12.067 1.00 33.41 79 ASN A CA 1
ATOM 654 C C . ASN A 1 79 ? -0.863 -11.045 -12.775 1.00 33.41 79 ASN A C 1
ATOM 656 O O . ASN A 1 79 ? -1.167 -9.976 -13.307 1.00 33.41 79 ASN A O 1
ATOM 660 N N . SER A 1 80 ? 0.385 -11.492 -12.755 1.00 34.03 80 SER A N 1
ATOM 661 C CA . SER A 1 80 ? 1.392 -11.210 -13.779 1.00 34.03 80 SER A CA 1
ATOM 662 C C . SER A 1 80 ? 2.322 -12.408 -13.818 1.00 34.03 80 SER A C 1
ATOM 664 O O . SER A 1 80 ? 2.752 -12.809 -12.715 1.00 34.03 80 SER A O 1
#

Nearest PDB structures (foldseek):
  1qjb-assembly1_A  TM=8.657E-01  e=3.186E+00  Homo sapiens
  1a4o-assembly2_D  TM=8.731E-01  e=4.392E+00  Bos taurus
  2btp-assembly1_B  TM=8.858E-01  e=4.994E+00  Homo sapiens
  2btp-as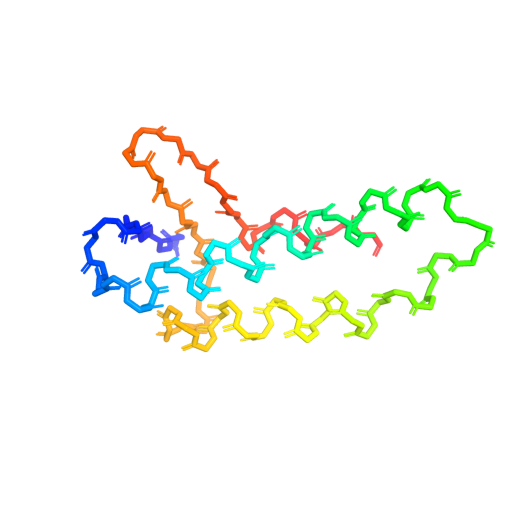sembly1_A  TM=8.849E-01  e=4.994E+00  Homo sapiens
  1y2o-assembly1_B  TM=8.145E-01  e=9.491E+00  Homo sapiens